Protein AF-A0A0Q9Y788-F1 (afdb_monomer_lite)

InterPro domains:
  IPR060762 Putative spore germination protein GerPD [PF27777] (1-56)

Radius of gyration: 21.77 Å; chains: 1; bounding box: 50×24×64 Å

Structure (mmCIF, N/CA/C/O backbone):
data_AF-A0A0Q9Y788-F1
#
_entry.id   AF-A0A0Q9Y788-F1
#
loop_
_atom_site.group_PDB
_atom_site.id
_atom_site.type_symbol
_atom_site.label_atom_id
_atom_site.label_alt_id
_atom_site.label_comp_id
_atom_site.label_asym_id
_atom_site.label_entity_id
_atom_site.label_seq_id
_atom_site.pdbx_PDB_ins_code
_atom_site.Cartn_x
_atom_site.Cartn_y
_atom_site.Cartn_z
_atom_site.occupancy
_atom_site.B_iso_or_equiv
_atom_site.auth_seq_id
_atom_site.auth_comp_id
_atom_site.auth_asym_id
_atom_site.auth_atom_id
_atom_site.pdbx_PDB_model_num
ATOM 1 N N . MET A 1 1 ? -8.765 6.819 36.559 1.00 50.75 1 MET A N 1
ATOM 2 C CA . MET A 1 1 ? -8.023 6.145 35.473 1.00 50.75 1 MET A CA 1
ATOM 3 C C . MET A 1 1 ? -8.762 6.469 34.186 1.00 50.75 1 MET A C 1
ATOM 5 O O . MET A 1 1 ? -9.939 6.147 34.116 1.00 50.75 1 MET A O 1
ATOM 9 N N . ASN A 1 2 ? -8.143 7.185 33.244 1.00 67.25 2 ASN A N 1
ATOM 10 C CA . ASN A 1 2 ? -8.798 7.554 31.985 1.00 67.25 2 ASN A CA 1
ATOM 11 C C . ASN A 1 2 ? -8.432 6.516 30.926 1.00 67.25 2 ASN A C 1
ATOM 13 O O . ASN A 1 2 ? -7.304 6.504 30.438 1.00 67.25 2 ASN A O 1
ATOM 17 N N . LEU A 1 3 ? -9.372 5.625 30.620 1.00 61.69 3 LEU A N 1
ATOM 18 C CA . LEU A 1 3 ? -9.262 4.688 29.510 1.00 61.69 3 LEU A CA 1
ATOM 19 C C . LEU A 1 3 ? -9.840 5.371 28.268 1.00 61.69 3 LEU A C 1
ATOM 21 O O . LEU A 1 3 ? -11.025 5.690 28.246 1.00 61.69 3 LEU A O 1
ATOM 25 N N . ASN A 1 4 ? -9.007 5.615 27.258 1.00 76.25 4 ASN A N 1
ATOM 26 C CA . ASN A 1 4 ? -9.454 6.170 25.986 1.00 76.25 4 ASN A CA 1
ATOM 27 C C . ASN A 1 4 ? -9.486 5.042 24.949 1.00 76.25 4 ASN A C 1
ATOM 29 O O . ASN A 1 4 ? -8.437 4.571 24.512 1.00 76.25 4 ASN A O 1
ATOM 33 N N . VAL A 1 5 ? -10.688 4.568 24.621 1.00 77.06 5 VAL A N 1
ATOM 34 C CA . VAL A 1 5 ? -10.908 3.522 23.616 1.00 77.06 5 VAL A CA 1
ATOM 35 C C . VAL A 1 5 ? -11.439 4.194 22.359 1.00 77.06 5 VAL A C 1
ATOM 37 O O . VAL A 1 5 ? -12.545 4.727 22.366 1.00 77.06 5 VAL A O 1
ATOM 40 N N . VAL A 1 6 ? -10.661 4.158 21.278 1.00 78.19 6 VAL A N 1
ATOM 41 C CA . VAL A 1 6 ? -11.087 4.650 19.963 1.00 78.19 6 VAL A CA 1
ATOM 42 C C . VAL A 1 6 ? -11.383 3.444 19.082 1.00 78.19 6 VAL A C 1
ATOM 44 O O . VAL A 1 6 ? -10.479 2.844 18.506 1.00 78.19 6 VAL A O 1
ATOM 47 N N . ASN A 1 7 ? -12.659 3.079 18.992 1.00 72.38 7 ASN A N 1
ATOM 48 C CA . ASN A 1 7 ? -13.126 2.163 17.960 1.00 72.38 7 ASN A CA 1
ATOM 49 C C . ASN A 1 7 ? -13.286 2.962 16.657 1.00 72.38 7 ASN A C 1
ATOM 51 O O . ASN A 1 7 ? -14.081 3.895 16.608 1.00 72.38 7 ASN A O 1
ATOM 55 N N . ARG A 1 8 ? -12.501 2.641 15.623 1.00 77.69 8 ARG A N 1
ATOM 56 C CA . ARG A 1 8 ? -12.549 3.333 14.322 1.00 77.69 8 ARG A CA 1
ATOM 57 C C . ARG A 1 8 ? -13.687 2.841 13.417 1.00 77.69 8 ARG A C 1
ATOM 59 O O . ARG A 1 8 ? -13.837 3.384 12.331 1.00 77.69 8 ARG A O 1
ATOM 66 N N . GLU A 1 9 ? -14.441 1.821 13.846 1.00 77.88 9 GLU A N 1
ATOM 67 C CA . GLU A 1 9 ? -15.585 1.228 13.128 1.00 77.88 9 GLU A CA 1
ATOM 68 C C . GLU A 1 9 ? -15.313 0.924 11.646 1.00 77.88 9 GLU A C 1
ATOM 70 O O . GLU A 1 9 ? -16.217 0.967 10.812 1.00 77.88 9 GLU A O 1
ATOM 75 N N . LEU A 1 10 ? -14.063 0.598 11.296 1.00 79.81 10 LEU A N 1
ATOM 76 C CA . LEU A 1 10 ? -13.693 0.313 9.916 1.00 79.81 10 LEU A CA 1
ATOM 77 C C . LEU A 1 10 ? -14.319 -1.021 9.483 1.00 79.81 10 LEU A C 1
ATOM 79 O O . LEU A 1 10 ? -13.747 -2.093 9.671 1.00 79.81 10 LEU A O 1
ATOM 83 N N . CYS A 1 11 ? -15.515 -0.940 8.910 1.00 85.06 11 CYS A N 1
ATOM 84 C CA . CYS A 1 11 ? -16.287 -2.070 8.414 1.00 85.06 11 CYS A CA 1
ATOM 85 C C . CYS A 1 11 ? -16.170 -2.098 6.893 1.00 85.06 11 CYS A C 1
ATOM 87 O O . CYS A 1 11 ? -16.953 -1.478 6.182 1.00 85.06 11 CYS A O 1
ATOM 89 N N . VAL A 1 12 ? -15.151 -2.789 6.395 1.00 85.00 12 VAL A N 1
ATOM 90 C CA . VAL A 1 12 ? -14.802 -2.776 4.968 1.00 85.00 12 VAL A CA 1
ATOM 91 C C . VAL A 1 12 ? -15.806 -3.570 4.117 1.00 85.00 12 VAL A C 1
ATOM 93 O O . VAL A 1 12 ? -15.867 -3.385 2.906 1.00 85.00 12 VAL A O 1
ATOM 96 N N . GLY A 1 13 ? -16.639 -4.408 4.746 1.00 88.81 13 GLY A N 1
ATOM 97 C CA . GLY A 1 13 ? -17.557 -5.293 4.035 1.00 88.81 13 GLY A CA 1
ATOM 98 C C . GLY A 1 13 ? -16.760 -6.249 3.154 1.00 88.81 13 GLY A C 1
ATOM 99 O O . GLY A 1 13 ? -15.873 -6.939 3.651 1.00 88.81 13 GLY A O 1
ATOM 100 N N . ASP A 1 14 ? -17.030 -6.239 1.853 1.00 91.62 14 ASP A N 1
ATOM 101 C CA . ASP A 1 14 ? -16.332 -7.077 0.882 1.00 91.62 14 ASP A CA 1
ATOM 102 C C . ASP A 1 14 ? -15.417 -6.245 -0.021 1.00 91.62 14 ASP A C 1
ATOM 104 O O . ASP A 1 14 ? -15.853 -5.300 -0.682 1.00 91.62 14 ASP A O 1
ATOM 108 N N . ILE A 1 15 ? -14.144 -6.644 -0.108 1.00 89.31 15 ILE A N 1
ATOM 109 C CA . ILE A 1 15 ? -13.213 -6.139 -1.122 1.00 89.31 15 ILE A CA 1
ATOM 110 C C . ILE A 1 15 ? -13.020 -7.221 -2.179 1.00 89.31 15 ILE A C 1
ATOM 112 O O . ILE A 1 15 ? -12.452 -8.276 -1.897 1.00 89.31 15 ILE A O 1
ATOM 116 N N . ASN A 1 16 ? -13.433 -6.944 -3.414 1.00 91.62 16 ASN A N 1
ATOM 117 C CA . ASN A 1 16 ? -13.154 -7.817 -4.549 1.00 91.62 16 ASN A CA 1
ATOM 118 C C . ASN A 1 16 ? -12.113 -7.175 -5.475 1.00 91.62 16 ASN A C 1
ATOM 120 O O . ASN A 1 16 ? -12.393 -6.175 -6.138 1.00 91.62 16 ASN A O 1
ATOM 124 N N . ILE A 1 17 ? -10.916 -7.758 -5.530 1.00 87.25 17 ILE A N 1
ATOM 125 C CA . ILE A 1 17 ? -9.791 -7.246 -6.316 1.00 87.25 17 ILE A CA 1
ATOM 126 C C . ILE A 1 17 ? -9.515 -8.214 -7.463 1.00 87.25 17 ILE A C 1
ATOM 128 O O . ILE A 1 17 ? -9.032 -9.322 -7.249 1.00 87.25 17 ILE A O 1
ATOM 132 N N . LYS A 1 18 ? -9.775 -7.774 -8.697 1.00 86.75 18 LYS A N 1
ATOM 133 C CA . LYS A 1 18 ? -9.513 -8.568 -9.911 1.00 86.75 18 LYS A CA 1
ATOM 134 C C . LYS A 1 18 ? -8.034 -8.579 -10.327 1.00 86.75 18 LYS A C 1
ATOM 136 O O . LYS A 1 18 ? -7.622 -9.445 -11.089 1.00 86.75 18 LYS A O 1
ATOM 141 N N . GLY A 1 19 ? -7.232 -7.643 -9.817 1.00 76.88 19 GLY A N 1
ATOM 142 C CA . GLY A 1 19 ? -5.785 -7.614 -10.015 1.00 76.88 19 GLY A CA 1
ATOM 143 C C . GLY A 1 19 ? -5.132 -6.366 -9.420 1.00 76.88 19 GLY A C 1
ATOM 144 O O . GLY A 1 19 ? -5.696 -5.277 -9.473 1.00 76.88 19 GLY A O 1
ATOM 145 N N . VAL A 1 20 ? -3.928 -6.536 -8.876 1.00 71.50 20 VAL A N 1
ATOM 146 C CA . VAL A 1 20 ? -3.042 -5.466 -8.387 1.00 71.50 20 VAL A CA 1
ATOM 147 C C . VAL A 1 20 ? -1.811 -5.470 -9.294 1.00 71.50 20 VAL A C 1
ATOM 149 O O . VAL A 1 20 ? -0.736 -5.909 -8.911 1.00 71.50 20 VAL A O 1
ATOM 152 N N . THR A 1 21 ? -2.010 -5.155 -10.574 1.00 75.00 21 THR A N 1
ATOM 153 C CA . THR A 1 21 ? -1.061 -5.497 -11.651 1.00 75.00 21 THR A CA 1
ATOM 154 C C . THR A 1 21 ? 0.277 -4.774 -11.530 1.00 75.00 21 THR A C 1
ATOM 156 O O . THR A 1 21 ? 1.324 -5.410 -11.518 1.00 75.00 21 THR A O 1
ATOM 159 N N . THR A 1 22 ? 0.257 -3.450 -11.428 1.00 70.44 22 THR A N 1
ATOM 160 C CA . THR A 1 22 ? 1.463 -2.613 -11.297 1.00 70.44 22 THR A CA 1
ATOM 161 C C . THR A 1 22 ? 1.481 -1.822 -9.993 1.00 70.44 22 THR A C 1
ATOM 163 O O . THR A 1 22 ? 2.285 -0.906 -9.834 1.00 70.44 22 THR A O 1
ATOM 166 N N . SER A 1 23 ? 0.554 -2.099 -9.076 1.00 69.81 23 SER A N 1
ATOM 167 C CA . SER A 1 23 ? 0.408 -1.316 -7.851 1.00 69.81 23 SER A CA 1
ATOM 168 C C . SER A 1 23 ? 1.376 -1.815 -6.781 1.00 69.81 23 SER A C 1
ATOM 170 O O . SER A 1 23 ? 1.448 -3.008 -6.506 1.00 69.81 23 SER A O 1
ATOM 172 N N . SER A 1 24 ? 2.086 -0.894 -6.131 1.00 72.62 24 SER A N 1
ATOM 173 C CA . SER A 1 24 ? 3.009 -1.236 -5.043 1.00 72.62 24 SER A CA 1
ATOM 174 C C . SER A 1 24 ? 2.313 -1.453 -3.691 1.00 72.62 24 SER A C 1
ATOM 176 O O . SER A 1 24 ? 2.942 -1.984 -2.779 1.00 72.62 24 SER A O 1
ATOM 178 N N . LEU A 1 25 ? 1.053 -1.016 -3.527 1.00 84.31 25 LEU A N 1
ATOM 179 C CA . LEU A 1 25 ? 0.311 -1.115 -2.264 1.00 84.31 25 LEU A CA 1
ATOM 180 C C . LEU A 1 25 ? -1.211 -0.986 -2.470 1.00 84.31 25 LEU A C 1
ATOM 182 O O . LEU A 1 25 ? -1.665 -0.069 -3.153 1.00 84.31 25 LEU A O 1
ATOM 186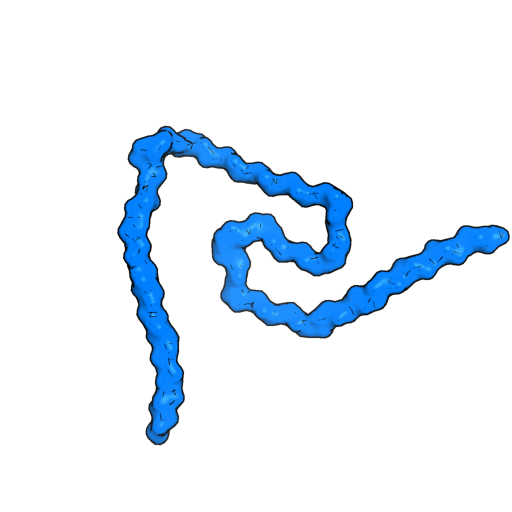 N N . LEU A 1 26 ? -1.990 -1.841 -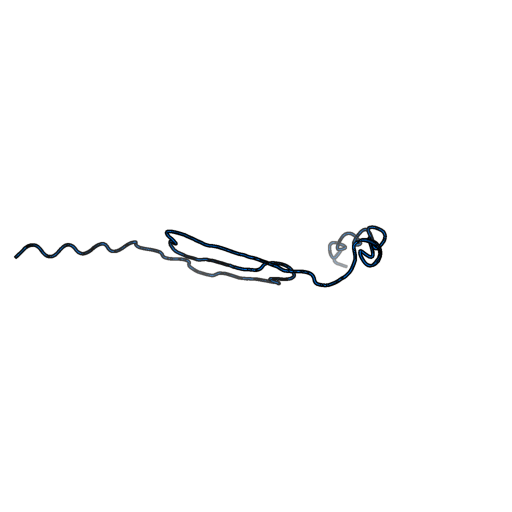1.803 1.00 87.69 26 LEU A N 1
ATOM 187 C CA . LEU A 1 26 ? -3.383 -1.570 -1.437 1.00 87.69 26 LEU A CA 1
ATOM 188 C C . LEU A 1 26 ? -3.444 -1.438 0.087 1.00 87.69 26 LEU A C 1
ATOM 190 O O . LEU A 1 26 ? -3.017 -2.353 0.789 1.00 87.69 26 LEU A O 1
ATOM 194 N N . LEU A 1 27 ? -3.972 -0.324 0.592 1.00 89.50 27 LEU A N 1
ATOM 195 C CA . LEU A 1 27 ? -4.113 -0.078 2.026 1.00 89.50 27 LEU A CA 1
ATOM 196 C C . LEU A 1 27 ? -5.576 0.119 2.399 1.00 89.50 27 LEU A C 1
ATOM 198 O O . LEU A 1 27 ? -6.307 0.842 1.726 1.00 89.50 27 LEU A O 1
ATOM 202 N N . VAL A 1 28 ? -5.962 -0.496 3.513 1.00 89.00 28 VAL A N 1
ATOM 203 C CA . VAL A 1 28 ? -7.266 -0.329 4.142 1.00 89.00 28 VAL A CA 1
ATOM 204 C C . VAL A 1 28 ? -7.041 0.000 5.611 1.00 89.00 28 VAL A C 1
ATOM 206 O O . VAL A 1 28 ? -6.447 -0.793 6.336 1.00 89.00 28 VAL A O 1
ATOM 209 N N . GLY A 1 29 ? -7.487 1.180 6.032 1.00 87.81 29 GLY A N 1
ATOM 210 C CA . GLY A 1 29 ? -7.121 1.775 7.317 1.00 87.81 29 GLY A CA 1
ATOM 211 C C . GLY A 1 29 ? -6.220 2.993 7.130 1.00 87.81 29 GLY A C 1
ATOM 212 O O . GLY A 1 29 ? -6.154 3.560 6.039 1.00 87.81 29 GLY A O 1
ATOM 213 N N . ASP A 1 30 ? -5.559 3.418 8.200 1.00 86.12 30 ASP A N 1
ATOM 214 C CA . ASP A 1 30 ? -4.707 4.601 8.238 1.00 86.12 30 ASP A CA 1
ATOM 215 C C . ASP A 1 30 ? -3.211 4.259 8.213 1.00 86.12 30 ASP A C 1
ATOM 217 O O . ASP A 1 30 ? -2.755 3.233 8.714 1.00 86.12 30 ASP A O 1
ATOM 221 N N . ALA A 1 31 ? -2.430 5.152 7.610 1.00 89.31 31 ALA A N 1
ATOM 222 C CA . ALA A 1 31 ? -0.978 5.151 7.684 1.00 89.31 31 ALA A CA 1
ATOM 223 C C . ALA A 1 31 ? -0.503 6.593 7.847 1.00 89.31 31 ALA A C 1
ATOM 225 O O . ALA A 1 31 ? -0.957 7.478 7.124 1.00 89.31 31 ALA A O 1
ATOM 226 N N . ASP A 1 32 ? 0.411 6.817 8.787 1.00 90.44 32 ASP A N 1
ATOM 227 C CA . ASP A 1 32 ? 0.975 8.144 9.049 1.00 90.44 32 ASP A CA 1
ATOM 228 C C . ASP A 1 32 ? 1.944 8.557 7.927 1.00 90.44 32 ASP A C 1
ATOM 230 O O . ASP A 1 32 ? 1.872 9.654 7.380 1.00 90.44 32 ASP A O 1
ATOM 234 N N . ILE A 1 33 ? 2.815 7.632 7.503 1.00 92.38 33 ILE A N 1
ATOM 235 C CA . ILE A 1 33 ? 3.739 7.831 6.382 1.00 92.38 33 ILE A CA 1
ATOM 236 C C . ILE A 1 33 ? 3.848 6.536 5.577 1.00 92.38 33 ILE A C 1
ATOM 238 O O . ILE A 1 33 ? 4.110 5.467 6.128 1.00 92.38 33 ILE A O 1
ATOM 242 N N . ILE A 1 34 ? 3.709 6.647 4.255 1.00 90.25 34 ILE A N 1
ATOM 243 C CA . ILE A 1 34 ? 3.981 5.566 3.303 1.00 90.25 34 ILE A CA 1
ATOM 244 C C . ILE A 1 34 ? 5.071 6.048 2.349 1.00 90.25 34 ILE A C 1
ATOM 246 O O . ILE A 1 34 ? 4.860 6.994 1.593 1.00 90.25 34 ILE A O 1
ATOM 250 N N . GLN A 1 35 ? 6.228 5.386 2.358 1.00 89.44 35 GLN A N 1
ATOM 251 C CA . GLN A 1 35 ? 7.322 5.681 1.436 1.00 89.44 35 GLN A CA 1
ATOM 252 C C . GLN A 1 35 ? 7.534 4.506 0.484 1.00 89.44 35 GLN A C 1
ATOM 254 O O . GLN A 1 35 ? 7.951 3.424 0.892 1.00 89.44 35 GLN A O 1
ATOM 259 N N . LEU A 1 36 ? 7.259 4.739 -0.797 1.00 84.56 36 LEU A N 1
ATOM 260 C CA . LEU A 1 36 ? 7.490 3.781 -1.871 1.00 84.56 36 LEU A CA 1
ATOM 261 C C . LEU A 1 36 ? 8.672 4.267 -2.706 1.00 84.56 36 LEU A C 1
ATOM 263 O O . LEU A 1 36 ? 8.697 5.412 -3.152 1.00 84.56 36 LEU A O 1
ATOM 267 N N . SER A 1 37 ? 9.648 3.396 -2.928 1.00 81.94 37 SER A N 1
ATOM 268 C CA . SER A 1 37 ? 10.806 3.687 -3.770 1.00 81.94 37 SER A CA 1
ATOM 269 C C . SER A 1 37 ? 11.023 2.540 -4.736 1.00 81.94 37 SER A C 1
ATOM 271 O O . SER A 1 37 ? 11.016 1.381 -4.326 1.00 81.94 37 SER A O 1
ATOM 273 N N . SER A 1 38 ? 11.265 2.865 -5.998 1.00 75.44 38 SER A N 1
ATOM 274 C CA . SER A 1 38 ? 11.711 1.904 -6.997 1.00 75.44 38 SER A CA 1
ATOM 275 C C . SER A 1 38 ? 13.027 2.394 -7.578 1.00 75.44 38 SER A C 1
ATOM 277 O O . SER A 1 38 ? 13.199 3.593 -7.807 1.00 75.44 38 SER A O 1
ATOM 279 N N . LYS A 1 39 ? 13.968 1.476 -7.782 1.00 75.62 39 LYS A N 1
ATOM 280 C CA . LYS A 1 39 ? 15.257 1.764 -8.399 1.00 75.62 39 LYS A CA 1
ATOM 281 C C . LYS A 1 39 ? 15.402 0.852 -9.604 1.00 75.62 39 LYS A C 1
ATOM 283 O O . LYS A 1 39 ? 15.517 -0.359 -9.451 1.00 75.62 39 LYS A O 1
ATOM 288 N N . PHE A 1 40 ? 15.383 1.451 -10.786 1.00 72.56 40 PHE A N 1
ATOM 289 C CA . PHE A 1 40 ? 15.717 0.761 -12.022 1.00 72.56 40 PHE A CA 1
ATOM 290 C C . PHE A 1 40 ? 17.214 0.914 -12.275 1.00 72.56 40 PHE A C 1
ATOM 292 O O . PHE A 1 40 ? 17.735 2.025 -12.239 1.00 72.56 40 PHE A O 1
ATOM 299 N N . ASP A 1 41 ? 17.895 -0.208 -12.497 1.00 71.44 41 ASP A N 1
ATOM 300 C CA . ASP A 1 41 ? 19.344 -0.267 -12.746 1.00 71.44 41 ASP A CA 1
ATOM 301 C C . ASP A 1 41 ? 19.675 -0.379 -14.247 1.00 71.44 41 ASP A C 1
ATOM 303 O O . ASP A 1 41 ? 20.790 -0.700 -14.645 1.00 71.44 41 ASP A O 1
ATOM 307 N N . THR A 1 42 ? 18.683 -0.149 -15.110 1.00 73.25 42 THR A N 1
ATOM 308 C CA . THR A 1 42 ? 18.838 -0.205 -16.565 1.00 73.25 42 THR A CA 1
ATOM 309 C C . THR A 1 42 ? 19.124 1.187 -17.138 1.00 73.25 42 THR A C 1
ATOM 311 O O . THR A 1 42 ? 18.426 2.133 -16.759 1.00 73.25 42 THR A O 1
ATOM 314 N N . PRO A 1 43 ? 20.083 1.334 -18.074 1.00 72.69 43 PRO A N 1
ATOM 315 C CA . PRO A 1 43 ? 20.350 2.603 -18.756 1.00 72.69 43 PRO A CA 1
ATOM 316 C C . PRO A 1 43 ? 19.091 3.198 -19.425 1.00 72.69 43 PRO A C 1
ATOM 318 O O . PRO A 1 43 ? 18.213 2.427 -19.825 1.00 72.69 43 PRO A O 1
ATOM 321 N N . PRO A 1 44 ? 18.989 4.532 -19.601 1.00 63.97 44 PRO A N 1
ATOM 322 C CA . PRO A 1 44 ? 17.830 5.204 -20.211 1.00 63.97 44 PRO A CA 1
ATOM 323 C C . PRO A 1 44 ? 17.439 4.652 -21.589 1.00 63.97 44 PRO A C 1
ATOM 325 O O . PRO A 1 44 ? 16.261 4.622 -21.938 1.00 63.97 44 PRO A O 1
ATOM 328 N N . GLU A 1 45 ? 18.415 4.166 -22.353 1.00 63.91 45 GLU A N 1
ATOM 329 C CA . GLU A 1 45 ? 18.238 3.585 -23.687 1.00 63.91 45 GLU A CA 1
ATOM 330 C C . GLU A 1 45 ? 17.562 2.203 -23.650 1.00 63.91 45 GLU A C 1
ATOM 332 O O . GLU A 1 45 ? 17.100 1.712 -24.677 1.00 63.91 45 GL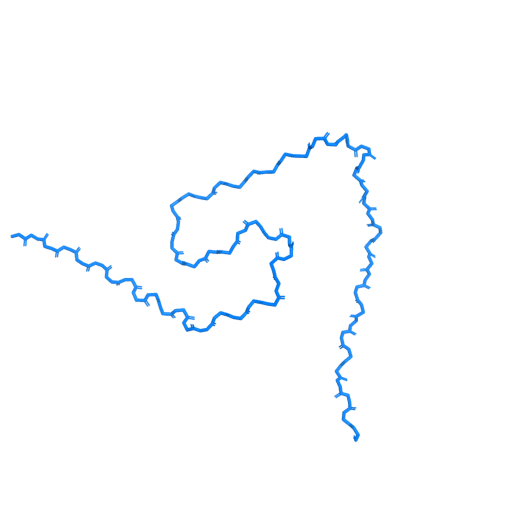U A O 1
ATOM 337 N N . SER A 1 46 ? 17.488 1.571 -22.473 1.00 63.06 46 SER A N 1
ATOM 338 C CA . SER A 1 46 ? 16.790 0.296 -22.242 1.00 63.06 4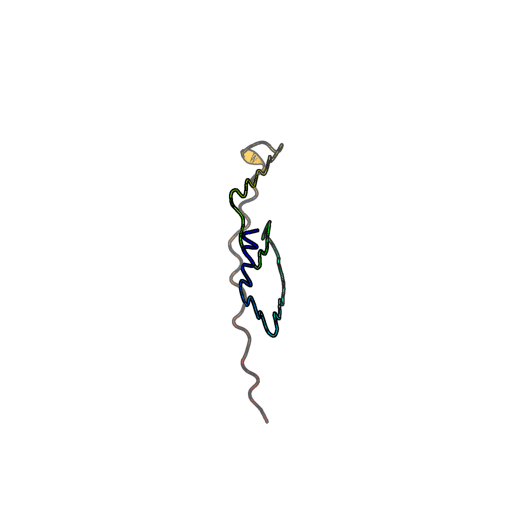6 SER A CA 1
ATOM 339 C C . SER A 1 46 ? 15.319 0.481 -21.850 1.00 63.06 46 SER A C 1
ATOM 341 O O . SER A 1 46 ? 14.620 -0.509 -21.623 1.00 63.06 46 SER A O 1
ATOM 343 N N . LEU A 1 47 ? 14.827 1.725 -21.768 1.00 62.41 47 LEU A N 1
ATOM 344 C CA . LEU A 1 47 ? 13.403 2.010 -21.616 1.00 62.41 47 LEU A CA 1
ATOM 345 C C . LEU A 1 47 ? 12.683 1.632 -22.918 1.00 62.41 47 LEU A C 1
ATOM 347 O O . LEU A 1 47 ? 12.542 2.440 -23.836 1.00 62.41 47 LEU A O 1
ATOM 351 N N . ILE A 1 48 ? 12.217 0.387 -23.001 1.00 63.50 48 ILE A N 1
ATOM 352 C CA . ILE A 1 48 ? 11.351 -0.065 -24.089 1.00 63.50 48 ILE A CA 1
ATOM 353 C C . ILE A 1 48 ? 9.980 0.578 -23.862 1.00 63.50 48 ILE A C 1
ATOM 355 O O . ILE A 1 48 ? 9.112 0.010 -23.200 1.00 63.50 48 ILE A O 1
ATOM 359 N N . ILE A 1 49 ? 9.777 1.783 -24.399 1.00 64.06 49 ILE A N 1
ATOM 360 C CA . ILE A 1 49 ? 8.434 2.312 -24.644 1.00 64.06 49 ILE A CA 1
ATOM 361 C C . ILE A 1 49 ? 7.826 1.389 -25.700 1.00 64.06 49 ILE A C 1
ATOM 363 O O . ILE A 1 49 ? 7.983 1.595 -26.903 1.00 64.06 49 ILE A O 1
ATOM 367 N N . GLY A 1 50 ? 7.203 0.301 -25.249 1.00 66.00 50 GLY A N 1
ATOM 368 C CA . GLY A 1 50 ? 6.392 -0.531 -26.120 1.00 66.00 50 GLY A CA 1
ATOM 369 C C . GLY A 1 50 ? 5.289 0.344 -26.721 1.00 66.00 50 GLY A C 1
ATOM 370 O O . GLY A 1 50 ? 4.751 1.198 -26.008 1.00 66.00 50 GLY A O 1
ATOM 371 N N . PRO A 1 51 ? 4.958 0.194 -28.014 1.00 66.25 51 PRO A N 1
ATOM 372 C CA . PRO A 1 51 ? 3.826 0.908 -28.585 1.00 66.25 51 PRO A CA 1
ATOM 373 C C . PRO A 1 51 ? 2.591 0.628 -27.725 1.00 66.25 51 PRO A C 1
ATOM 375 O O . PRO A 1 51 ? 2.351 -0.516 -27.341 1.00 66.25 51 PRO A O 1
ATOM 378 N N . PHE A 1 52 ? 1.837 1.676 -27.390 1.00 64.81 52 PHE A N 1
ATOM 379 C CA . PHE A 1 52 ? 0.578 1.550 -26.663 1.00 64.81 52 PHE A CA 1
ATOM 380 C C . PHE A 1 52 ? -0.324 0.588 -27.443 1.00 64.81 52 PHE A C 1
ATOM 382 O O . PHE A 1 52 ? -0.792 0.939 -28.524 1.00 64.81 52 PHE A O 1
ATOM 389 N N . VAL A 1 53 ? -0.507 -0.637 -26.942 1.00 74.88 53 VAL A N 1
ATOM 390 C CA . VAL A 1 53 ? -1.431 -1.611 -2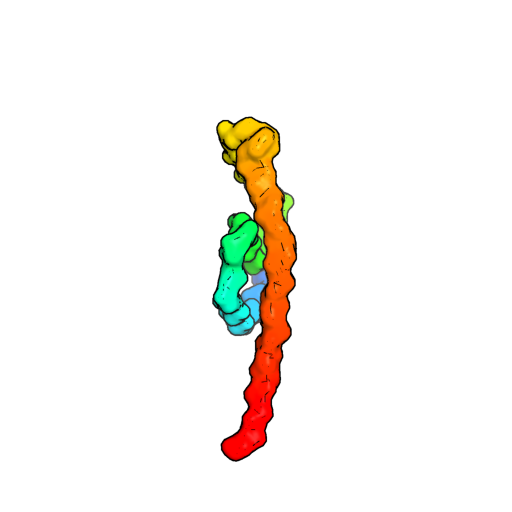7.533 1.00 74.88 53 VAL A CA 1
ATOM 391 C C . VAL A 1 53 ? -2.812 -1.269 -26.984 1.00 74.88 53 VAL A C 1
ATOM 393 O O . VAL A 1 53 ? -3.033 -1.459 -25.786 1.00 74.88 53 VAL A O 1
ATOM 396 N N . PRO A 1 54 ? -3.741 -0.740 -27.799 1.00 71.94 54 PRO A N 1
ATOM 397 C CA . PRO A 1 54 ? -5.093 -0.489 -27.333 1.00 71.94 54 PRO A CA 1
ATOM 398 C C . PRO A 1 54 ? -5.713 -1.835 -26.958 1.00 71.94 54 PRO A C 1
ATOM 400 O O . PRO A 1 54 ? -5.774 -2.745 -27.786 1.00 71.94 54 PRO A O 1
ATOM 403 N N . LEU A 1 55 ? -6.132 -1.978 -25.702 1.00 73.75 55 LEU A N 1
ATOM 404 C CA . LEU A 1 55 ? -6.878 -3.155 -25.276 1.00 73.75 55 LEU A CA 1
ATOM 405 C C . LEU A 1 55 ? -8.217 -3.177 -26.033 1.00 73.75 55 LEU A C 1
ATOM 407 O O . LEU A 1 55 ? -8.863 -2.129 -26.131 1.00 73.75 55 LEU A O 1
ATOM 411 N N . PRO A 1 56 ? -8.633 -4.326 -26.595 1.00 72.12 56 PRO A N 1
ATOM 412 C CA . PRO A 1 56 ? -9.944 -4.430 -27.215 1.00 72.12 56 PRO A CA 1
ATOM 413 C C . PRO A 1 56 ? -11.025 -4.164 -26.164 1.00 72.12 56 PRO A C 1
ATOM 415 O O . PRO A 1 56 ? -10.901 -4.587 -25.014 1.00 72.12 56 PRO A O 1
ATOM 418 N N . LEU A 1 57 ? -12.077 -3.448 -26.566 1.00 71.31 57 LEU A N 1
ATOM 419 C CA . LEU A 1 57 ? -13.270 -3.277 -25.742 1.00 71.31 57 LEU A CA 1
ATOM 420 C C . LEU A 1 57 ? -13.847 -4.667 -25.447 1.00 71.31 57 LEU A C 1
ATOM 422 O O . LEU A 1 57 ? -13.989 -5.486 -26.355 1.00 71.31 57 LEU A O 1
ATOM 426 N N . GLU A 1 58 ? -14.125 -4.947 -24.176 1.00 65.56 58 GLU A N 1
ATOM 427 C CA . GLU A 1 58 ? -14.758 -6.195 -23.763 1.00 65.56 58 GLU A CA 1
ATOM 428 C C . GLU A 1 58 ? -16.158 -6.236 -24.392 1.00 65.56 58 GLU A C 1
ATOM 430 O O . GLU A 1 58 ? -16.986 -5.364 -24.131 1.00 65.56 58 GLU A O 1
ATOM 435 N N . ASN A 1 59 ? -16.389 -7.184 -25.306 1.00 63.62 59 ASN A N 1
ATOM 436 C CA . ASN A 1 59 ? -17.678 -7.325 -25.974 1.00 63.62 59 ASN A CA 1
ATOM 437 C C . ASN A 1 59 ? -18.730 -7.689 -24.920 1.00 63.62 59 ASN A C 1
ATOM 439 O O . ASN A 1 59 ? -18.649 -8.757 -24.311 1.00 63.62 59 ASN A O 1
ATOM 443 N N . GLU A 1 60 ? -19.718 -6.816 -24.718 1.00 57.72 60 GLU A N 1
ATOM 444 C CA . GLU A 1 60 ? -20.931 -7.157 -23.979 1.00 57.72 60 GLU A CA 1
ATOM 445 C C . GLU A 1 60 ? -21.568 -8.382 -24.645 1.00 57.72 60 GLU A C 1
ATOM 447 O O . GLU A 1 60 ? -21.828 -8.393 -25.850 1.00 57.72 60 GLU A O 1
ATOM 452 N N . ASN A 1 61 ? -21.751 -9.446 -23.864 1.00 55.22 61 ASN A N 1
ATOM 453 C CA . ASN A 1 61 ? -22.401 -10.674 -24.298 1.00 55.22 61 ASN A CA 1
ATOM 454 C C . ASN A 1 61 ? -23.797 -10.341 -24.844 1.00 55.22 61 ASN A C 1
ATOM 456 O O . ASN A 1 61 ? -24.711 -10.059 -24.072 1.00 55.22 61 ASN A O 1
ATOM 460 N N . VAL A 1 62 ? -23.968 -10.382 -26.166 1.00 55.53 62 VAL A N 1
ATOM 461 C CA . VAL A 1 62 ? -25.298 -10.375 -26.776 1.00 55.53 62 VAL A CA 1
ATOM 462 C C . VAL A 1 62 ? -25.844 -11.792 -26.657 1.00 55.53 62 VAL A C 1
ATOM 464 O O . VAL A 1 62 ? -25.410 -12.703 -27.361 1.00 55.53 62 VAL A O 1
ATOM 467 N N . GLU A 1 63 ? -26.755 -11.961 -25.704 1.00 47.50 63 GLU A N 1
ATOM 468 C CA . GLU A 1 63 ? -27.601 -13.139 -25.549 1.00 47.50 63 GLU A CA 1
ATOM 469 C C . GLU A 1 63 ? -28.292 -13.482 -26.883 1.00 47.50 63 GLU A C 1
ATOM 471 O O . GLU A 1 63 ? -28.873 -12.614 -27.540 1.00 47.50 63 GLU A O 1
ATOM 476 N N . THR A 1 64 ? -28.243 -14.759 -27.264 1.00 43.44 64 THR A N 1
ATOM 477 C CA . THR A 1 64 ? -29.218 -15.399 -28.163 1.00 43.44 64 THR A CA 1
ATOM 478 C C . THR A 1 64 ? -29.662 -16.712 -27.550 1.00 43.44 64 THR A C 1
ATOM 480 O O . THR A 1 64 ? -28.816 -17.359 -26.891 1.00 43.44 64 THR A O 1
#

Sequence (64 aa):
MNLNVVNRELCVGDINIKGVTTSSLLLVGDADIIQLSSKFDTPPESLIIGPFVPLPLENENVET

Foldseek 3Di:
DDDDDDDVVQDVPDDDDPDPDPPPDDDRDDDPDDDDDDDDPDPPVPPPPDPPDDDDDDDDDDDD

Organism: NCBI:txid217031

Seco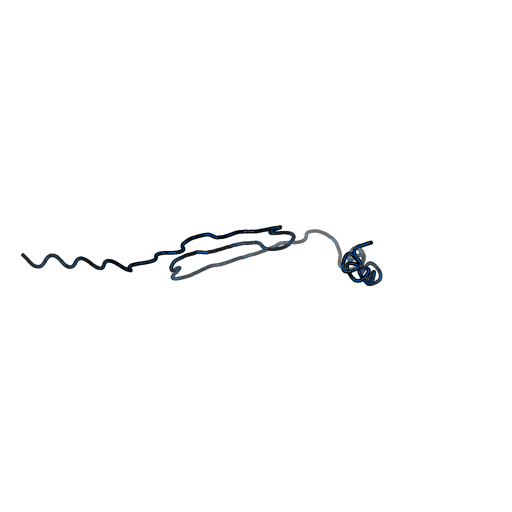ndary structure (DSSP, 8-state):
-----------------S--SS-S----S--S---------S-GGG-------PPPP-------

pLDDT: mean 74.61, std 11.73, range [43.44, 92.38]